Protein AF-H6QJ11-F1 (afdb_monomer_lite)

Radius of gyration: 16.58 Å; chains: 1; bounding box: 41×16×45 Å

Organism: NCBI:txid1105112

pLDDT: mean 93.63, std 6.87, range [69.94, 98.69]

Structure (mmCIF, N/CA/C/O backbone):
data_AF-H6QJ11-F1
#
_entry.id   AF-H6QJ11-F1
#
loop_
_atom_site.group_PDB
_atom_site.id
_atom_site.type_symbol
_atom_site.label_atom_id
_atom_site.label_alt_id
_atom_site.label_comp_id
_atom_site.label_asym_id
_atom_site.label_entity_id
_atom_site.label_seq_id
_atom_site.pdbx_PDB_ins_code
_atom_site.Cartn_x
_atom_site.Cartn_y
_atom_site.Cartn_z
_atom_site.occupancy
_atom_site.B_iso_or_equiv
_atom_site.auth_seq_id
_atom_site.auth_comp_id
_atom_site.auth_asym_id
_atom_site.auth_atom_id
_atom_site.pdbx_PDB_model_num
ATOM 1 N N . MET A 1 1 ? 29.010 -0.790 -32.986 1.00 69.94 1 MET A N 1
ATOM 2 C CA . MET A 1 1 ? 29.334 -0.983 -31.550 1.00 69.94 1 MET A CA 1
ATOM 3 C C . MET A 1 1 ? 28.818 0.159 -30.667 1.00 69.94 1 MET A C 1
ATOM 5 O O . MET A 1 1 ? 27.969 -0.113 -29.834 1.00 69.94 1 MET A O 1
ATOM 9 N N . LYS A 1 2 ? 29.193 1.434 -30.886 1.00 74.00 2 LYS A N 1
ATOM 10 C CA . LYS A 1 2 ? 28.709 2.581 -30.072 1.00 74.00 2 LYS A CA 1
ATOM 11 C C . LYS A 1 2 ? 27.172 2.726 -29.993 1.00 74.00 2 LYS A C 1
ATOM 13 O O . LYS A 1 2 ? 26.643 2.948 -28.914 1.00 74.00 2 LYS A O 1
ATOM 18 N N . LYS A 1 3 ? 26.453 2.518 -31.108 1.00 72.94 3 LYS A N 1
ATOM 19 C CA . LYS A 1 3 ? 24.974 2.569 -31.161 1.00 72.94 3 LYS A CA 1
ATOM 20 C C . LYS A 1 3 ? 24.295 1.500 -30.288 1.00 72.94 3 LYS A C 1
ATOM 22 O O . LYS A 1 3 ? 23.286 1.784 -29.663 1.00 72.94 3 LYS A O 1
ATOM 27 N N . TYR A 1 4 ? 24.873 0.300 -30.210 1.00 82.44 4 TYR A N 1
ATOM 28 C CA . TYR A 1 4 ? 24.367 -0.782 -29.356 1.00 82.44 4 TYR A CA 1
ATOM 29 C C . TYR A 1 4 ? 24.657 -0.522 -27.875 1.00 82.44 4 TYR A C 1
ATOM 31 O O . TYR A 1 4 ? 23.820 -0.820 -27.035 1.00 82.44 4 TYR A O 1
ATOM 39 N N . CYS A 1 5 ? 25.797 0.103 -27.568 1.00 83.00 5 CYS A N 1
ATOM 40 C CA . CYS A 1 5 ? 26.139 0.523 -26.209 1.00 83.00 5 CYS A CA 1
ATOM 41 C C . CYS A 1 5 ? 25.143 1.572 -25.676 1.00 83.00 5 CYS A C 1
ATOM 43 O O . CYS A 1 5 ? 24.636 1.431 -24.570 1.00 83.00 5 CYS A O 1
ATOM 45 N N . LEU A 1 6 ? 24.784 2.561 -26.507 1.00 84.81 6 LEU A N 1
ATOM 46 C CA . LEU A 1 6 ? 23.770 3.568 -26.169 1.00 84.81 6 LEU A CA 1
ATOM 47 C C . LEU A 1 6 ? 22.374 2.959 -25.977 1.00 84.81 6 LEU A C 1
ATOM 49 O O . LEU A 1 6 ? 21.669 3.305 -25.032 1.00 84.81 6 LEU A O 1
ATOM 53 N N . LEU A 1 7 ? 21.973 2.033 -26.852 1.00 87.25 7 LEU A N 1
ATOM 54 C CA . LEU A 1 7 ? 20.671 1.373 -26.740 1.00 87.25 7 LEU A CA 1
ATOM 55 C C . LEU A 1 7 ? 20.580 0.525 -25.461 1.00 87.25 7 LEU A C 1
ATOM 57 O O . LEU A 1 7 ? 19.574 0.567 -24.761 1.00 87.25 7 LEU A O 1
ATOM 61 N N . PHE A 1 8 ? 21.655 -0.189 -25.122 1.00 90.56 8 PHE A N 1
ATOM 62 C CA . PHE A 1 8 ? 21.745 -0.970 -23.892 1.00 90.56 8 PHE A CA 1
ATOM 63 C C . PHE A 1 8 ? 21.678 -0.085 -22.640 1.00 90.56 8 PHE A C 1
ATOM 65 O O . PHE A 1 8 ? 20.923 -0.391 -21.721 1.00 90.56 8 PHE A O 1
ATOM 72 N N . SER A 1 9 ? 22.380 1.056 -22.622 1.00 88.50 9 SER A N 1
ATOM 73 C CA . SER A 1 9 ? 22.283 1.999 -21.500 1.00 88.50 9 SER A CA 1
ATOM 74 C C . SER A 1 9 ? 20.878 2.586 -21.333 1.00 88.50 9 SER A C 1
ATOM 76 O O . SER A 1 9 ? 20.424 2.748 -20.206 1.00 88.50 9 SER A O 1
ATOM 78 N N . LEU A 1 10 ? 20.157 2.852 -22.430 1.00 89.06 10 LEU A N 1
ATOM 79 C CA . LEU A 1 10 ? 18.776 3.343 -22.363 1.00 89.06 10 LEU A CA 1
ATOM 80 C C . LEU A 1 10 ? 17.820 2.289 -21.786 1.00 89.06 10 LEU A C 1
ATOM 82 O O . LEU A 1 10 ? 16.972 2.623 -20.963 1.00 89.06 10 LEU A O 1
ATOM 86 N N . LEU A 1 11 ? 17.988 1.017 -22.156 1.00 89.56 11 LEU A N 1
ATOM 87 C CA . LEU A 1 11 ? 17.190 -0.085 -21.606 1.00 89.56 11 LEU A CA 1
ATOM 88 C C . LEU A 1 11 ? 17.408 -0.263 -20.096 1.00 89.56 11 LEU A C 1
ATOM 90 O O . LEU A 1 11 ? 16.445 -0.488 -19.366 1.00 89.56 11 LEU A O 1
ATOM 94 N N . LEU A 1 12 ? 18.648 -0.111 -19.618 1.00 88.06 12 LEU A N 1
ATOM 95 C CA . LEU A 1 12 ? 18.950 -0.162 -18.184 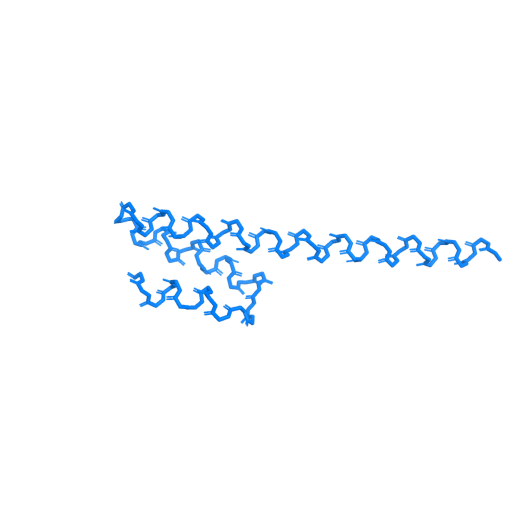1.00 88.06 12 LEU A CA 1
ATOM 96 C C . LEU A 1 12 ? 18.283 0.979 -17.409 1.00 88.06 12 LEU A C 1
ATOM 98 O O . LEU A 1 12 ? 17.771 0.744 -16.319 1.00 88.06 12 LEU A O 1
ATOM 102 N N . ILE A 1 13 ? 18.242 2.186 -17.978 1.00 87.62 13 ILE A N 1
ATOM 103 C CA . ILE A 1 13 ? 17.571 3.333 -17.350 1.00 87.62 13 ILE A CA 1
ATOM 104 C C . ILE A 1 13 ? 16.065 3.082 -17.253 1.00 87.62 13 ILE A C 1
ATOM 106 O O . ILE A 1 13 ? 15.497 3.270 -16.184 1.00 87.62 13 ILE A O 1
ATOM 110 N N . ILE A 1 14 ? 15.428 2.591 -18.322 1.00 85.69 14 ILE A N 1
ATOM 111 C CA . ILE A 1 14 ? 13.990 2.263 -18.318 1.00 85.69 14 ILE A CA 1
ATOM 112 C C . ILE A 1 14 ? 13.677 1.209 -17.246 1.00 85.69 14 ILE A C 1
ATOM 114 O O . ILE A 1 14 ? 12.691 1.315 -16.514 1.00 85.69 14 ILE A O 1
ATOM 118 N N . PHE A 1 15 ? 14.535 0.196 -17.123 1.00 85.88 15 PHE A N 1
ATOM 119 C CA . PHE A 1 15 ? 14.394 -0.830 -16.096 1.00 85.88 15 PHE A CA 1
ATOM 120 C C . PHE A 1 15 ? 14.522 -0.248 -14.680 1.00 85.88 15 PHE A C 1
ATOM 122 O O . PHE A 1 15 ? 13.683 -0.525 -13.826 1.00 85.88 15 PHE A O 1
ATOM 129 N N . GLN A 1 16 ? 15.517 0.610 -14.444 1.00 84.25 16 GLN A N 1
ATOM 130 C CA . GLN A 1 16 ? 15.699 1.296 -13.162 1.00 84.25 16 GLN A CA 1
ATOM 131 C C . GLN A 1 16 ? 14.520 2.207 -12.819 1.00 84.25 16 GLN A C 1
ATOM 133 O O . GLN A 1 16 ? 14.057 2.187 -11.682 1.00 84.25 16 GLN A O 1
ATOM 138 N N . THR A 1 17 ? 13.993 2.967 -13.783 1.00 84.31 17 THR A N 1
ATOM 139 C CA . THR A 1 17 ? 12.840 3.835 -13.529 1.00 84.31 17 THR A CA 1
ATOM 140 C C . THR A 1 17 ? 11.618 3.020 -13.140 1.00 84.31 17 THR A C 1
ATOM 142 O O . THR A 1 17 ? 10.975 3.370 -12.161 1.00 84.31 17 THR A O 1
ATOM 145 N N . ASN A 1 18 ? 11.343 1.895 -13.810 1.00 82.75 18 ASN A N 1
ATOM 146 C CA . ASN A 1 18 ? 10.221 1.021 -13.443 1.00 82.75 18 ASN A CA 1
ATOM 147 C C . ASN A 1 18 ? 10.305 0.533 -11.988 1.00 82.75 18 ASN A C 1
ATOM 149 O O . ASN A 1 18 ? 9.288 0.473 -11.302 1.00 82.75 18 ASN A O 1
ATOM 153 N N . ILE A 1 19 ? 11.514 0.235 -11.499 1.00 86.81 19 ILE A N 1
ATOM 154 C CA . ILE A 1 19 ? 11.729 -0.137 -10.094 1.00 86.81 19 ILE A CA 1
ATOM 155 C C . ILE A 1 19 ? 11.394 1.031 -9.159 1.00 86.81 19 ILE A C 1
ATOM 157 O O . ILE A 1 19 ? 10.808 0.806 -8.105 1.00 86.81 19 ILE A O 1
ATOM 161 N N . ILE A 1 20 ? 11.738 2.266 -9.537 1.00 90.00 20 ILE A N 1
ATOM 162 C CA . ILE A 1 20 ? 11.456 3.459 -8.726 1.00 90.00 20 ILE A CA 1
ATOM 163 C C . ILE A 1 20 ? 9.944 3.662 -8.561 1.00 90.00 20 ILE A C 1
ATOM 165 O O . ILE A 1 20 ? 9.499 3.791 -7.425 1.00 90.00 20 ILE A O 1
ATOM 169 N N . TRP A 1 21 ? 9.150 3.607 -9.639 1.00 90.94 21 TRP A N 1
ATOM 170 C CA . TRP A 1 21 ? 7.683 3.730 -9.545 1.00 90.94 21 TRP A CA 1
ATOM 171 C C . TRP A 1 21 ? 7.082 2.610 -8.679 1.00 90.94 21 TRP A C 1
ATOM 173 O O . TRP A 1 21 ? 6.268 2.872 -7.798 1.00 90.94 21 TRP A O 1
ATOM 183 N N . ALA A 1 22 ? 7.533 1.364 -8.852 1.00 91.38 22 ALA A N 1
ATOM 184 C CA . ALA A 1 22 ? 7.062 0.249 -8.026 1.00 91.38 22 ALA A CA 1
ATOM 185 C C . ALA A 1 22 ? 7.403 0.432 -6.533 1.00 91.38 22 ALA A C 1
ATOM 187 O O . ALA A 1 22 ? 6.580 0.145 -5.660 1.00 91.38 22 ALA A O 1
ATOM 188 N N . LEU A 1 23 ? 8.602 0.938 -6.228 1.00 94.50 23 LEU A N 1
ATOM 189 C CA . LEU A 1 23 ? 9.013 1.253 -4.860 1.00 94.50 23 LEU A CA 1
ATOM 190 C C . LEU A 1 23 ? 8.190 2.408 -4.271 1.00 94.50 23 LEU A C 1
ATOM 192 O O . LEU A 1 23 ? 7.819 2.367 -3.100 1.00 94.50 23 LEU A O 1
ATOM 196 N N . GLU A 1 24 ? 7.889 3.425 -5.074 1.00 96.12 24 GLU A N 1
ATOM 197 C CA . GLU A 1 24 ? 7.101 4.583 -4.656 1.00 96.12 24 GLU A CA 1
ATOM 198 C C . GLU A 1 24 ? 5.651 4.197 -4.329 1.00 96.12 24 GLU A C 1
ATOM 200 O O . GLU A 1 24 ? 5.160 4.545 -3.253 1.00 96.12 24 GLU A O 1
ATOM 205 N N . ALA A 1 25 ? 5.004 3.377 -5.168 1.00 97.19 25 ALA A N 1
ATOM 206 C CA . ALA A 1 25 ? 3.693 2.798 -4.856 1.00 97.19 25 ALA A CA 1
ATOM 207 C C . ALA A 1 25 ? 3.711 2.014 -3.535 1.00 97.19 25 ALA A C 1
ATOM 209 O O . ALA A 1 25 ? 2.819 2.175 -2.698 1.00 97.19 25 ALA A O 1
ATOM 210 N N . ALA A 1 26 ? 4.744 1.193 -3.318 1.00 97.44 26 ALA A N 1
ATOM 211 C CA . ALA A 1 26 ? 4.890 0.420 -2.088 1.00 97.44 26 ALA A CA 1
ATOM 212 C C . ALA A 1 26 ? 5.066 1.317 -0.848 1.00 97.44 26 ALA A C 1
ATOM 214 O O . ALA A 1 26 ? 4.515 1.016 0.213 1.00 97.44 26 ALA A O 1
ATOM 215 N N . ASN A 1 27 ? 5.788 2.434 -0.971 1.00 98.19 27 ASN A N 1
ATOM 216 C CA . ASN A 1 27 ? 5.938 3.404 0.113 1.00 98.19 27 ASN A CA 1
ATOM 217 C C . ASN A 1 27 ? 4.601 4.056 0.483 1.00 98.19 27 ASN A C 1
ATOM 219 O O . ASN A 1 27 ? 4.252 4.073 1.665 1.00 98.19 27 ASN A O 1
ATOM 223 N N . TYR A 1 28 ? 3.830 4.520 -0.503 1.00 98.56 28 TYR A N 1
ATOM 224 C CA . TYR A 1 28 ? 2.498 5.079 -0.260 1.00 98.56 28 TYR A CA 1
ATOM 225 C C . TYR A 1 28 ? 1.532 4.047 0.338 1.00 98.56 28 TYR A C 1
ATOM 227 O O . TYR A 1 28 ? 0.799 4.365 1.274 1.00 98.56 28 TYR A O 1
ATOM 235 N N . TYR A 1 29 ? 1.574 2.792 -0.123 1.00 98.56 29 TYR A N 1
ATOM 236 C CA . TYR A 1 29 ? 0.800 1.702 0.481 1.00 98.56 29 TYR A CA 1
ATOM 237 C C . TYR A 1 29 ? 1.151 1.500 1.962 1.00 98.56 29 TYR A C 1
ATOM 239 O O . TYR A 1 29 ? 0.259 1.448 2.810 1.00 98.56 29 TYR A O 1
ATOM 247 N N . ASN A 1 30 ? 2.443 1.420 2.290 1.00 98.50 30 ASN A N 1
ATOM 248 C CA . ASN A 1 30 ? 2.892 1.242 3.671 1.00 98.50 30 ASN A CA 1
ATOM 249 C C . ASN A 1 30 ? 2.489 2.432 4.545 1.00 98.50 30 ASN A C 1
ATOM 251 O O . ASN A 1 30 ? 2.009 2.238 5.660 1.00 98.50 30 ASN A O 1
ATOM 255 N N . GLN A 1 31 ? 2.636 3.655 4.032 1.00 98.56 31 GLN A N 1
ATOM 256 C CA . GLN A 1 31 ? 2.172 4.861 4.709 1.00 98.56 31 GLN A CA 1
ATOM 257 C C . GLN A 1 31 ? 0.666 4.788 4.994 1.00 98.56 31 GLN A C 1
ATOM 259 O O . GLN A 1 31 ? 0.265 4.983 6.139 1.00 98.56 31 GLN A O 1
ATOM 264 N N . GLY A 1 32 ? -0.153 4.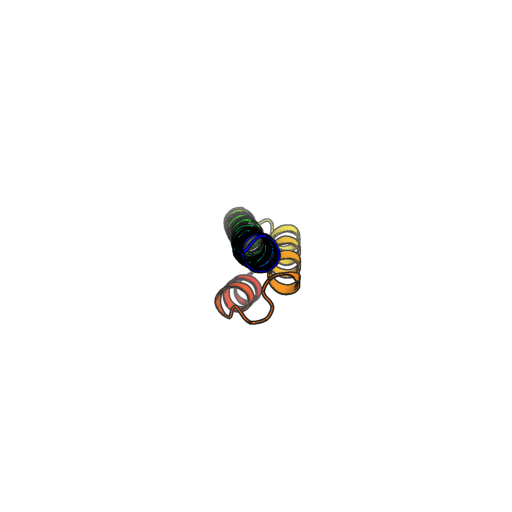443 3.995 1.00 98.56 32 GLY A N 1
ATOM 265 C CA . GLY A 1 32 ? -1.597 4.270 4.165 1.00 98.56 3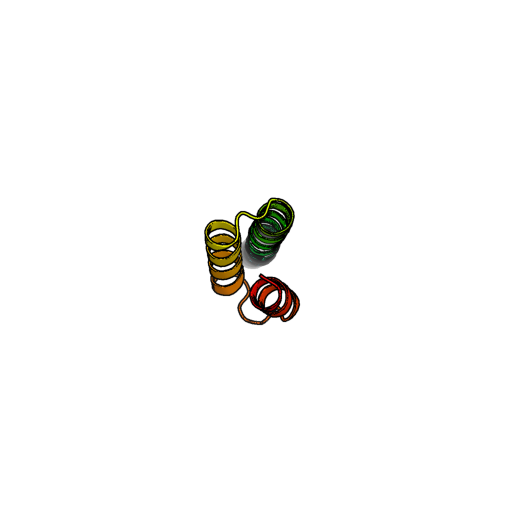2 GLY A CA 1
ATOM 266 C C . GLY A 1 32 ? -1.938 3.224 5.222 1.00 98.56 32 GLY A C 1
ATOM 267 O O . GLY A 1 32 ? -2.771 3.464 6.093 1.00 98.56 32 GLY A O 1
ATOM 268 N N . PHE A 1 33 ? -1.222 2.099 5.228 1.00 98.56 33 PHE A N 1
ATOM 269 C CA . PHE A 1 33 ? -1.389 1.059 6.240 1.00 98.56 33 PHE A CA 1
ATOM 270 C C . PHE A 1 33 ? -1.042 1.545 7.658 1.00 98.56 33 PHE A C 1
ATOM 272 O O . PHE A 1 33 ? -1.784 1.259 8.598 1.00 98.56 33 PHE A O 1
ATOM 279 N N . TYR A 1 34 ? 0.048 2.298 7.836 1.00 98.56 34 TYR A N 1
ATOM 280 C CA . TYR A 1 34 ? 0.413 2.859 9.144 1.00 98.56 34 TYR A CA 1
ATOM 281 C C . TYR A 1 34 ? -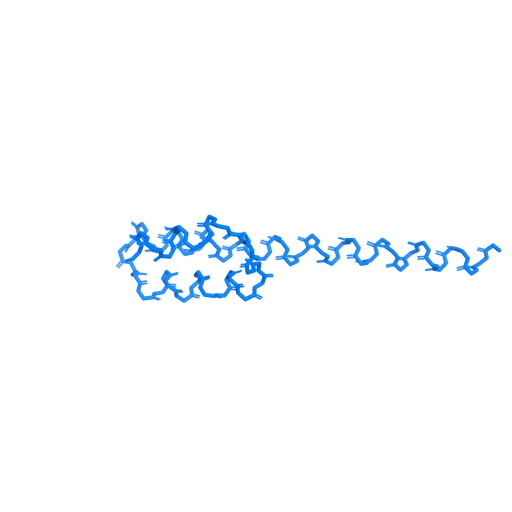0.584 3.913 9.637 1.00 98.56 34 TYR A C 1
ATOM 283 O O . TYR A 1 34 ? -0.920 3.924 10.823 1.00 98.56 34 TYR A O 1
ATOM 291 N N . LEU A 1 35 ? -1.078 4.765 8.738 1.00 98.69 35 LEU A N 1
ATOM 292 C CA . LEU A 1 35 ? -2.107 5.762 9.042 1.00 98.69 35 LEU A CA 1
ATOM 293 C C . LEU A 1 35 ? -3.421 5.084 9.446 1.00 98.69 35 LEU A C 1
ATOM 295 O O . LEU A 1 35 ? -3.996 5.435 10.472 1.00 98.69 35 LEU A O 1
ATOM 299 N N . TYR A 1 36 ? -3.827 4.037 8.721 1.00 98.44 36 TYR A N 1
ATOM 300 C CA . TYR A 1 36 ? -4.978 3.204 9.075 1.00 98.44 36 TYR A CA 1
ATOM 301 C C . TYR A 1 36 ? -4.831 2.603 10.478 1.00 98.44 36 TYR A C 1
ATOM 303 O O . TYR A 1 36 ? -5.743 2.684 11.294 1.00 98.44 36 TYR A O 1
ATOM 311 N N . LYS A 1 37 ? -3.654 2.048 10.799 1.00 98.25 37 LYS A N 1
ATOM 312 C CA . LYS A 1 37 ? -3.353 1.517 12.141 1.00 98.25 37 LYS A CA 1
ATOM 313 C C . LYS A 1 37 ? -3.319 2.582 13.237 1.00 98.25 37 LYS A C 1
ATOM 315 O O . LYS A 1 37 ? -3.372 2.218 14.407 1.00 98.25 37 LYS A O 1
ATOM 320 N N . SER A 1 38 ? -3.213 3.850 12.860 1.00 98.38 38 SER A N 1
ATOM 321 C CA . SER A 1 38 ? -3.223 5.004 13.761 1.00 98.38 38 SER A CA 1
ATOM 322 C C . SER A 1 38 ? -4.588 5.705 13.797 1.00 98.38 38 SER A C 1
ATOM 324 O O . SER A 1 38 ? -4.663 6.838 14.263 1.00 98.38 38 SER A O 1
ATOM 326 N N . ASP A 1 39 ? -5.644 5.066 13.272 1.00 98.00 39 ASP A N 1
ATOM 327 C CA . ASP A 1 39 ? -7.010 5.602 13.158 1.00 98.00 39 ASP A CA 1
ATOM 328 C C . ASP A 1 39 ? -7.121 6.905 12.334 1.00 98.00 39 ASP A C 1
ATOM 330 O O . ASP A 1 39 ? -8.106 7.638 12.417 1.00 98.00 39 ASP A O 1
ATOM 334 N N . GLN A 1 40 ? -6.120 7.200 11.498 1.00 98.50 40 GLN A N 1
ATOM 335 C CA . GLN A 1 40 ? -6.076 8.367 10.611 1.00 98.50 40 GLN A CA 1
ATOM 336 C C . GLN A 1 40 ? -6.637 8.014 9.228 1.00 98.50 40 GLN A C 1
ATOM 338 O O . GLN A 1 40 ? -5.918 7.988 8.224 1.00 98.50 40 GLN A O 1
ATOM 343 N N . TYR A 1 41 ? -7.932 7.703 9.182 1.00 98.06 41 TYR A N 1
ATOM 344 C CA . TYR A 1 41 ? -8.575 7.097 8.013 1.00 98.06 41 TYR A CA 1
ATOM 345 C C . TYR A 1 41 ? -8.558 7.987 6.759 1.00 98.06 41 TYR A C 1
ATOM 347 O O . TYR A 1 41 ? -8.224 7.488 5.684 1.00 98.06 41 TYR A O 1
ATOM 355 N N . GLU A 1 42 ? -8.827 9.300 6.850 1.00 98.31 42 GLU A N 1
ATOM 356 C CA . GLU A 1 42 ? -8.790 10.165 5.656 1.00 98.31 42 GLU A CA 1
ATOM 357 C C . GLU A 1 42 ? -7.398 10.206 5.009 1.00 98.31 42 GLU A C 1
ATOM 359 O O . GLU A 1 42 ? -7.266 10.087 3.789 1.00 98.31 42 GLU A O 1
ATOM 364 N N . GLN A 1 43 ? -6.352 10.322 5.829 1.00 98.56 43 GLN A N 1
ATOM 365 C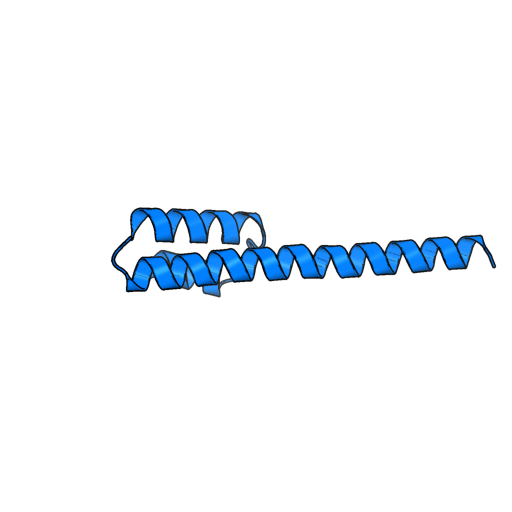 CA . GLN A 1 43 ? -4.967 10.372 5.356 1.00 98.56 43 GLN A CA 1
ATOM 366 C C . GLN A 1 43 ? -4.524 9.013 4.799 1.00 98.56 43 GLN A C 1
ATOM 368 O O . GLN A 1 43 ? -3.783 8.952 3.816 1.00 98.56 43 GLN A O 1
ATOM 373 N N . ALA A 1 44 ? -4.999 7.915 5.395 1.00 98.69 44 ALA A N 1
ATOM 374 C CA . ALA A 1 44 ? -4.765 6.572 4.881 1.00 98.69 44 ALA A CA 1
ATOM 375 C C . ALA A 1 44 ? -5.373 6.389 3.482 1.00 98.69 44 ALA A C 1
ATOM 377 O O . ALA A 1 44 ? -4.695 5.903 2.573 1.00 98.69 44 ALA A O 1
ATOM 378 N N . LEU A 1 45 ? -6.618 6.837 3.281 1.00 98.62 45 LEU A N 1
ATOM 379 C CA . LEU A 1 45 ? -7.282 6.800 1.975 1.00 98.62 45 LEU A CA 1
ATOM 380 C C . LEU A 1 45 ? -6.539 7.637 0.928 1.00 98.62 45 LEU A C 1
ATOM 382 O O . LEU A 1 45 ? -6.422 7.201 -0.220 1.00 98.62 45 LEU A O 1
ATOM 386 N N . GLU A 1 46 ? -6.025 8.810 1.303 1.00 98.62 46 GLU A N 1
ATOM 387 C CA . GLU A 1 46 ? -5.211 9.647 0.416 1.00 98.62 46 GLU A CA 1
ATOM 388 C C . GLU A 1 46 ? -3.917 8.934 0.002 1.00 98.62 46 GLU A C 1
ATOM 390 O O . GLU A 1 46 ? -3.633 8.827 -1.192 1.00 98.62 46 GLU A O 1
ATOM 395 N N . ALA A 1 47 ? -3.196 8.337 0.954 1.00 98.62 47 ALA A N 1
ATOM 396 C CA . ALA A 1 47 ? -1.988 7.567 0.663 1.00 98.62 47 ALA A CA 1
ATOM 397 C C . ALA A 1 47 ? -2.273 6.364 -0.257 1.00 98.62 47 ALA A C 1
ATOM 399 O O . ALA A 1 47 ? -1.549 6.140 -1.230 1.00 98.62 47 ALA A O 1
ATOM 400 N N . PHE A 1 48 ? -3.363 5.623 -0.031 1.00 98.69 48 PHE A N 1
ATOM 401 C CA . PHE A 1 48 ? -3.755 4.544 -0.944 1.00 98.69 48 PHE A CA 1
ATOM 402 C C . PHE A 1 48 ? -4.149 5.055 -2.337 1.00 98.69 48 PHE A C 1
ATOM 404 O O . PHE A 1 48 ? -3.874 4.376 -3.326 1.00 98.69 48 PHE A O 1
ATOM 411 N N . ASN A 1 49 ? -4.754 6.241 -2.453 1.00 98.69 49 ASN A N 1
ATOM 412 C CA . ASN A 1 49 ? -5.054 6.841 -3.756 1.00 98.69 49 ASN A CA 1
ATOM 413 C C . ASN A 1 49 ? -3.781 7.197 -4.535 1.00 98.69 49 ASN A C 1
ATOM 415 O O . ASN A 1 49 ? -3.734 6.942 -5.739 1.00 98.69 49 ASN A O 1
ATOM 419 N N . GLU A 1 50 ? -2.752 7.737 -3.876 1.00 98.50 50 GLU A N 1
ATOM 420 C CA . GLU A 1 50 ? -1.457 7.989 -4.526 1.00 98.50 50 GLU A CA 1
ATOM 421 C C . GLU A 1 50 ? -0.786 6.683 -4.966 1.00 98.50 50 GLU A C 1
ATOM 423 O O . GLU A 1 50 ? -0.328 6.577 -6.104 1.00 98.50 50 GLU A O 1
ATOM 428 N N . ALA A 1 51 ? -0.834 5.641 -4.131 1.00 98.19 51 ALA A N 1
ATOM 429 C CA . ALA A 1 51 ? -0.318 4.323 -4.494 1.00 98.19 51 ALA A CA 1
ATOM 430 C C . ALA A 1 51 ? -1.038 3.731 -5.729 1.00 98.19 51 ALA A C 1
ATOM 432 O O . ALA A 1 51 ? -0.383 3.192 -6.621 1.00 98.19 51 ALA A O 1
ATOM 433 N N . ILE A 1 52 ? -2.366 3.897 -5.834 1.00 98.31 52 ILE A N 1
ATOM 434 C CA . ILE A 1 52 ? -3.171 3.461 -6.994 1.00 98.31 52 ILE A CA 1
ATOM 435 C C . ILE A 1 52 ? -2.806 4.225 -8.274 1.00 98.31 52 ILE A C 1
ATOM 437 O O . ILE A 1 52 ? -2.809 3.634 -9.352 1.00 98.31 52 ILE A O 1
ATOM 441 N N . LYS A 1 53 ? -2.501 5.528 -8.198 1.00 97.75 53 LYS A N 1
ATOM 442 C CA . LYS A 1 53 ? -2.087 6.300 -9.387 1.00 97.75 53 LYS A CA 1
ATOM 443 C C . LYS A 1 53 ? -0.799 5.752 -10.000 1.00 97.75 53 LYS A C 1
ATOM 445 O O . LYS A 1 53 ? -0.620 5.851 -11.212 1.00 97.75 53 LYS A O 1
ATOM 450 N N . ILE A 1 54 ? 0.078 5.203 -9.163 1.00 97.12 54 ILE A N 1
ATOM 451 C CA . ILE A 1 54 ? 1.379 4.676 -9.570 1.00 97.12 54 ILE A CA 1
ATOM 452 C C . ILE A 1 54 ? 1.268 3.216 -10.024 1.00 97.12 54 ILE A C 1
ATOM 454 O O . ILE A 1 54 ? 1.780 2.866 -11.086 1.00 97.12 54 ILE A O 1
ATOM 458 N N . ASP A 1 55 ? 0.578 2.376 -9.249 1.00 96.38 55 ASP A N 1
ATOM 459 C CA . ASP A 1 55 ? 0.375 0.957 -9.552 1.00 96.38 55 ASP A CA 1
ATOM 460 C C . ASP A 1 55 ? -1.123 0.585 -9.512 1.00 96.38 55 ASP A C 1
ATOM 462 O O . ASP A 1 55 ? -1.612 -0.018 -8.549 1.00 96.38 55 ASP A O 1
ATOM 466 N N . PRO A 1 56 ? -1.885 0.933 -10.567 1.00 97.06 56 PRO A N 1
ATOM 467 C CA . PRO A 1 56 ? -3.337 0.748 -10.601 1.00 97.06 56 PRO A CA 1
ATOM 468 C C . PRO A 1 56 ? -3.771 -0.718 -10.707 1.00 97.06 56 PRO A C 1
ATOM 470 O O . PRO A 1 56 ? -4.959 -1.013 -10.628 1.00 97.06 56 PRO A O 1
ATOM 473 N N . ASN A 1 57 ? -2.842 -1.654 -10.909 1.00 96.44 57 ASN A N 1
ATOM 474 C CA . ASN A 1 57 ? -3.160 -3.077 -11.043 1.00 96.44 57 ASN A CA 1
ATOM 475 C C . ASN A 1 57 ? -2.893 -3.863 -9.751 1.00 96.44 57 ASN A C 1
ATOM 477 O O . ASN A 1 57 ? -3.146 -5.069 -9.689 1.00 96.44 57 ASN A O 1
ATOM 481 N N . ASN A 1 58 ? -2.398 -3.200 -8.705 1.00 96.38 58 ASN A N 1
ATOM 482 C CA . ASN A 1 58 ? -2.040 -3.855 -7.460 1.00 96.38 58 ASN A CA 1
ATO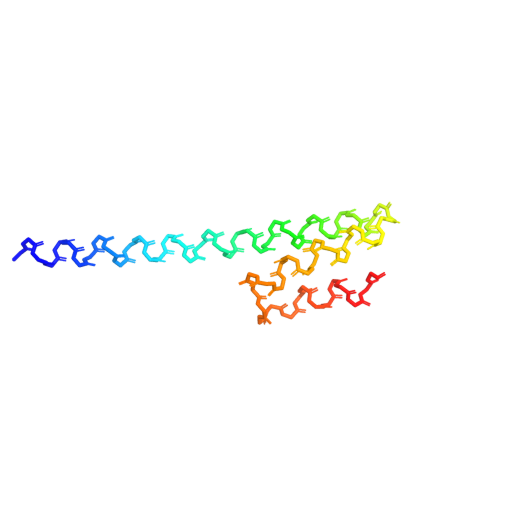M 483 C C . ASN A 1 58 ? -3.243 -4.018 -6.530 1.00 96.38 58 ASN A C 1
ATOM 485 O O . ASN A 1 58 ? -3.638 -3.118 -5.786 1.00 96.38 58 ASN A O 1
ATOM 489 N N . SER A 1 59 ? -3.808 -5.225 -6.556 1.00 97.62 59 SER A N 1
ATOM 490 C CA . SER A 1 59 ? -4.976 -5.605 -5.753 1.00 97.62 59 SER A CA 1
ATOM 491 C C . SER A 1 59 ? -4.807 -5.406 -4.240 1.00 97.62 59 SER A C 1
ATOM 493 O O . SER A 1 59 ? -5.795 -5.138 -3.555 1.00 97.62 59 SER A O 1
ATOM 495 N N . GLU A 1 60 ? -3.580 -5.465 -3.709 1.00 97.50 60 GLU A N 1
ATOM 496 C CA . GLU A 1 60 ? -3.332 -5.280 -2.275 1.00 97.50 60 GLU A CA 1
ATOM 497 C C . GLU A 1 60 ? -3.610 -3.837 -1.841 1.00 97.50 60 GLU A C 1
ATOM 499 O O . GLU A 1 60 ? -4.129 -3.617 -0.745 1.00 97.50 60 GLU A O 1
ATOM 504 N N . ILE A 1 61 ? -3.349 -2.858 -2.716 1.00 98.25 61 ILE A N 1
ATOM 505 C CA . ILE A 1 61 ? -3.618 -1.442 -2.439 1.00 98.25 61 ILE A CA 1
ATOM 506 C C . ILE A 1 61 ? -5.125 -1.201 -2.329 1.00 98.25 61 ILE A C 1
ATOM 508 O O . ILE A 1 61 ? -5.590 -0.575 -1.376 1.00 98.25 61 ILE A O 1
ATOM 512 N N . TYR A 1 62 ? -5.911 -1.766 -3.250 1.00 98.50 62 TYR A N 1
ATOM 513 C CA . TYR A 1 62 ? -7.375 -1.705 -3.183 1.00 98.50 62 TYR A CA 1
ATOM 514 C C . TYR A 1 62 ? -7.923 -2.415 -1.950 1.00 98.50 62 TYR A C 1
ATOM 516 O O . TYR A 1 62 ? -8.866 -1.924 -1.330 1.00 98.50 62 TYR A O 1
ATOM 524 N N . ARG A 1 63 ? -7.318 -3.544 -1.562 1.00 98.19 63 ARG A N 1
ATOM 525 C CA . ARG A 1 63 ? -7.681 -4.246 -0.330 1.00 98.19 63 ARG A CA 1
ATOM 526 C C . ARG A 1 63 ? -7.417 -3.376 0.901 1.00 98.19 63 ARG A C 1
ATOM 528 O O . ARG A 1 63 ? -8.288 -3.277 1.757 1.00 98.19 63 ARG A O 1
ATOM 535 N N . GLY A 1 64 ? -6.254 -2.723 0.973 1.00 96.81 64 GLY A N 1
ATOM 536 C CA . GLY A 1 64 ? -5.912 -1.779 2.044 1.00 96.81 64 GLY A CA 1
ATOM 537 C C . GLY A 1 64 ? -6.906 -0.621 2.132 1.00 96.81 64 GLY A C 1
ATOM 538 O O . GLY A 1 64 ? -7.463 -0.367 3.199 1.00 96.81 64 GLY A O 1
ATOM 539 N N . LYS A 1 65 ? -7.218 -0.005 0.986 1.00 97.44 65 LYS A N 1
ATOM 540 C CA . LYS A 1 65 ? -8.225 1.057 0.880 1.00 97.44 65 LYS A CA 1
ATOM 541 C C . LYS A 1 65 ? -9.626 0.600 1.295 1.00 97.44 65 LYS A C 1
ATOM 543 O O . LYS A 1 65 ? -10.352 1.384 1.878 1.00 97.44 65 LYS A O 1
ATOM 548 N N . GLY A 1 66 ? -10.014 -0.638 0.986 1.00 97.38 66 GLY A N 1
ATOM 549 C CA . GLY A 1 66 ? -11.325 -1.184 1.355 1.00 97.38 66 GLY A CA 1
ATOM 550 C C . GLY A 1 66 ? -11.465 -1.567 2.833 1.00 97.38 66 GLY A C 1
ATOM 551 O O . GLY A 1 66 ? -12.587 -1.662 3.319 1.00 97.38 66 GLY A O 1
ATOM 552 N N . PHE A 1 67 ? -10.354 -1.807 3.539 1.00 95.12 67 PHE A N 1
ATOM 553 C CA . PHE A 1 67 ? -10.349 -2.031 4.992 1.00 95.12 67 PHE A CA 1
ATOM 554 C C . PHE A 1 67 ? -10.339 -0.742 5.816 1.00 95.12 67 PHE A C 1
ATOM 556 O O . PHE A 1 67 ? -10.636 -0.801 7.010 1.00 95.12 67 PHE A O 1
ATOM 563 N N . THR A 1 68 ? -9.935 0.361 5.186 1.00 93.75 68 THR A N 1
ATOM 564 C CA . THR A 1 68 ? -9.861 1.707 5.764 1.00 93.75 68 THR A CA 1
ATOM 565 C C . THR A 1 68 ? -11.224 2.366 5.720 1.00 93.75 68 THR A C 1
ATOM 567 O O . THR A 1 68 ? -11.599 2.953 6.753 1.00 93.75 68 THR A O 1
#

InterPro domains:
  IPR011990 Tetratricopeptide-like helical domain superfamily [G3DSA:1.25.40.10] (23-68)
  IPR011990 Tetratricopeptide-like helical domain superfamily [SSF48452] (26-67)
  IPR013105 Tetratricopeptide repeat 2 [PF07719] (26-58)
  IPR019734 Tetratricopeptide repeat [PS50005] (25-58)
  IPR019734 Tetratricopeptide repeat [SM00028] (25-58)

Foldseek 3Di:
DVVVVVVVVVVVVVVVVLVVLLVQLVVLLVVLLVCVVVVVLVSSLVSLVVSCVSPVPDVVSVVSNVVD

Sequence (68 aa):
MKKYCLLFSLLLIIFQTNIIWALEAANYYNQGFYLYKSDQYEQALEAFNEAIKIDPNNSEIYRGKGFT

Secondary structure (DSSP, 8-state):
-HHHHHHHHHHHHHHHHHHHHHHHHHHHHHHHHHHHHTT-HHHHHHHHHHHHHH-TT-HHHHHHHHH-